Protein AF-A0ABD0MS95-F1 (afdb_monomer_lite)

Structure (mmCIF, N/CA/C/O backbone):
data_AF-A0ABD0MS95-F1
#
_entry.id   AF-A0ABD0MS95-F1
#
loop_
_atom_site.group_PDB
_atom_site.id
_atom_site.type_symbol
_atom_site.label_atom_id
_atom_site.label_alt_id
_atom_site.label_comp_id
_atom_site.label_asym_id
_atom_site.label_entity_id
_atom_site.label_seq_id
_atom_site.pdbx_PDB_ins_code
_atom_site.Cartn_x
_atom_site.Cartn_y
_atom_site.Cartn_z
_atom_site.occupancy
_atom_site.B_iso_or_equiv
_atom_site.auth_seq_id
_atom_site.auth_comp_id
_atom_site.auth_asym_id
_atom_site.auth_atom_id
_atom_site.pdbx_PDB_model_num
ATOM 1 N N . ASP A 1 1 ? 3.305 -5.801 -2.614 1.00 85.31 1 ASP A N 1
ATOM 2 C CA . ASP A 1 1 ? 2.071 -5.369 -3.320 1.00 85.31 1 ASP A CA 1
ATOM 3 C C . ASP A 1 1 ? 0.948 -5.312 -2.283 1.00 85.31 1 ASP A C 1
ATOM 5 O O . ASP A 1 1 ? 0.986 -6.121 -1.366 1.00 85.31 1 ASP A O 1
ATOM 9 N N . LEU A 1 2 ? -0.022 -4.393 -2.384 1.00 90.38 2 LEU A N 1
ATOM 10 C CA . LEU A 1 2 ? -1.165 -4.326 -1.453 1.00 90.38 2 LEU A CA 1
ATOM 11 C C . LEU A 1 2 ? -1.886 -5.677 -1.314 1.00 90.38 2 LEU A C 1
ATOM 13 O O . LEU A 1 2 ? -2.442 -5.971 -0.265 1.00 90.38 2 LEU A O 1
ATOM 17 N N . ARG A 1 3 ? -1.855 -6.526 -2.347 1.00 87.50 3 ARG A N 1
ATOM 18 C CA . ARG A 1 3 ? -2.423 -7.886 -2.307 1.00 87.50 3 ARG A CA 1
ATOM 19 C C . ARG A 1 3 ? -1.660 -8.870 -1.413 1.00 87.50 3 ARG A C 1
ATOM 21 O O . ARG A 1 3 ? -2.240 -9.866 -0.997 1.00 87.50 3 ARG A O 1
ATOM 28 N N . GLU A 1 4 ? -0.377 -8.625 -1.160 1.00 89.12 4 GLU A N 1
ATOM 29 C CA . GLU A 1 4 ? 0.500 -9.497 -0.360 1.00 89.12 4 GLU A CA 1
ATOM 30 C C . GLU A 1 4 ? 0.464 -9.141 1.129 1.00 89.12 4 GLU A C 1
ATOM 32 O O . GLU A 1 4 ? 0.877 -9.926 1.980 1.00 89.12 4 GLU A O 1
ATOM 37 N N . GLU A 1 5 ? -0.036 -7.955 1.459 1.00 93.00 5 GLU A N 1
ATOM 38 C CA . GLU A 1 5 ? -0.185 -7.516 2.836 1.00 93.00 5 GLU A CA 1
ATOM 39 C C . GLU A 1 5 ? -1.317 -8.290 3.521 1.00 93.00 5 GLU A C 1
ATOM 41 O O . GLU A 1 5 ? -2.461 -8.309 3.059 1.00 93.00 5 GLU A O 1
ATOM 46 N N . HIS A 1 6 ? -1.015 -8.903 4.669 1.00 94.50 6 HIS A N 1
ATOM 47 C CA . HIS A 1 6 ? -1.944 -9.791 5.374 1.00 94.50 6 HIS A CA 1
ATOM 48 C C . HIS A 1 6 ? -3.304 -9.139 5.672 1.00 94.50 6 HIS A C 1
ATOM 50 O O . HIS A 1 6 ? -4.344 -9.779 5.537 1.00 94.50 6 HIS A O 1
ATOM 56 N N . GLN A 1 7 ? -3.319 -7.845 6.009 1.00 94.69 7 GLN A N 1
ATOM 57 C CA . GLN A 1 7 ? -4.556 -7.111 6.293 1.00 94.69 7 GLN A CA 1
ATOM 58 C C . GLN A 1 7 ? -5.488 -6.980 5.074 1.00 94.69 7 GLN A C 1
ATOM 60 O O . GLN A 1 7 ? -6.696 -6.789 5.228 1.00 94.69 7 GLN A O 1
ATOM 65 N N . PHE A 1 8 ? -4.945 -7.094 3.864 1.00 95.12 8 PHE A N 1
ATOM 66 C CA . PHE A 1 8 ? -5.634 -6.901 2.590 1.00 95.12 8 PHE A CA 1
ATOM 67 C C . PHE A 1 8 ? -5.848 -8.209 1.807 1.00 95.12 8 PHE A C 1
ATOM 69 O O . PHE A 1 8 ? -6.553 -8.210 0.792 1.00 95.12 8 PHE A O 1
ATOM 76 N N . ALA A 1 9 ? -5.296 -9.326 2.289 1.00 93.06 9 AL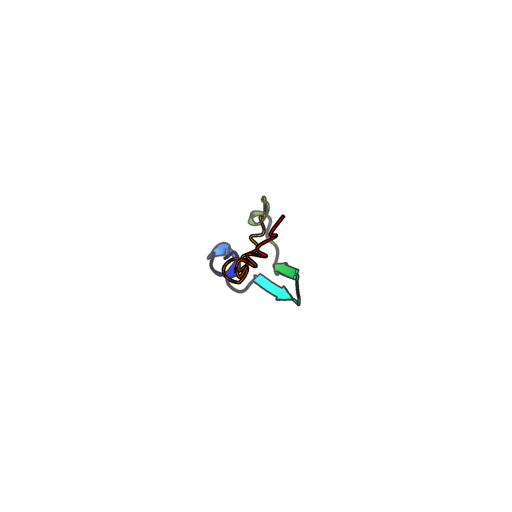A A N 1
ATOM 77 C CA . ALA A 1 9 ? -5.381 -10.634 1.648 1.00 93.06 9 ALA A CA 1
ATOM 78 C C . ALA A 1 9 ? -6.835 -11.028 1.324 1.00 93.06 9 ALA A C 1
ATOM 80 O O . ALA A 1 9 ? -7.734 -10.924 2.158 1.00 93.06 9 ALA A O 1
ATOM 81 N N . GLY A 1 10 ? -7.074 -11.445 0.076 1.00 94.12 10 GLY A N 1
ATOM 82 C CA . GLY A 1 10 ? -8.396 -11.852 -0.421 1.00 94.12 10 GLY A CA 1
ATOM 83 C C . GLY A 1 10 ? -9.400 -10.714 -0.663 1.00 94.12 10 GLY A C 1
ATOM 84 O O . GLY A 1 10 ? -10.445 -10.954 -1.262 1.00 94.12 10 GLY A O 1
ATOM 85 N N . ARG A 1 11 ? -9.091 -9.476 -0.255 1.00 96.56 11 ARG A N 1
ATOM 86 C CA . ARG A 1 11 ? -9.972 -8.306 -0.427 1.00 96.56 11 ARG A CA 1
ATOM 87 C C . ARG A 1 11 ? -9.573 -7.407 -1.593 1.00 96.56 11 ARG A C 1
ATOM 89 O O . ARG A 1 11 ? -10.384 -6.599 -2.037 1.00 96.56 11 ARG A O 1
ATOM 96 N N . VAL A 1 12 ? -8.340 -7.527 -2.082 1.00 95.56 12 VAL A N 1
ATOM 97 C CA . VAL A 1 12 ? -7.795 -6.678 -3.148 1.00 95.56 12 VAL A CA 1
ATOM 98 C C . VAL A 1 12 ? -7.820 -7.404 -4.487 1.00 95.56 12 VAL A C 1
ATOM 100 O O . VAL A 1 12 ? -7.322 -8.521 -4.612 1.00 95.56 12 VAL A O 1
ATOM 103 N N . GLU A 1 13 ? -8.353 -6.743 -5.511 1.00 94.06 13 GLU A N 1
ATOM 104 C CA . GLU A 1 13 ? -8.374 -7.243 -6.884 1.00 94.06 13 GLU A CA 1
ATOM 105 C C . GLU A 1 13 ? -8.027 -6.153 -7.904 1.00 94.06 13 GLU A C 1
ATOM 107 O O . GLU A 1 13 ? -8.191 -4.955 -7.655 1.00 94.06 13 GLU A O 1
ATOM 112 N N . TYR A 1 14 ? -7.587 -6.588 -9.082 1.00 91.38 14 TYR A N 1
ATOM 113 C CA . TYR A 1 14 ? -7.425 -5.720 -10.242 1.00 91.38 14 TYR A CA 1
ATOM 114 C C . TYR A 1 14 ? -8.642 -5.822 -11.155 1.00 91.38 14 TYR A C 1
ATOM 116 O O . TYR A 1 14 ? -9.050 -6.915 -11.540 1.00 91.38 14 TYR A O 1
ATOM 124 N N . VAL A 1 15 ? -9.198 -4.669 -11.525 1.00 93.44 15 VAL A N 1
ATOM 125 C CA . VAL A 1 15 ? -10.303 -4.551 -12.481 1.00 93.44 15 VAL A CA 1
ATOM 126 C C . VAL A 1 15 ? -9.854 -3.619 -13.599 1.00 93.44 15 VAL A C 1
ATOM 128 O O . VAL A 1 15 ? -9.901 -2.394 -13.466 1.00 93.44 15 VAL A O 1
ATOM 131 N N . GLY A 1 16 ? -9.360 -4.202 -14.693 1.00 91.88 16 GLY A N 1
ATOM 132 C CA . GLY A 1 16 ? -8.706 -3.449 -15.763 1.00 91.88 16 GLY A CA 1
ATOM 133 C C . GLY A 1 16 ? -7.465 -2.720 -15.242 1.00 91.88 16 GLY A C 1
ATOM 134 O O . GLY A 1 16 ? -6.557 -3.342 -14.703 1.00 91.88 16 GLY A O 1
AT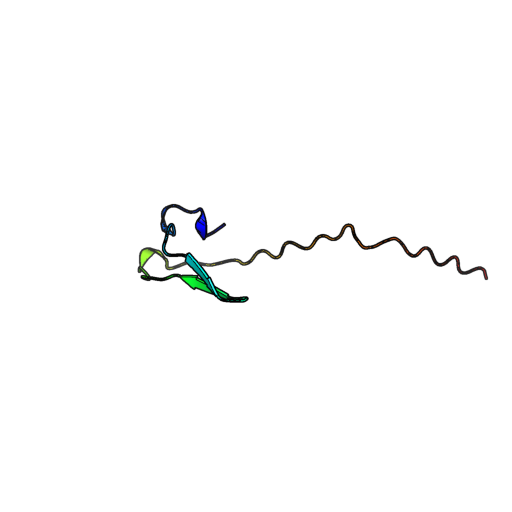OM 135 N N . ASN A 1 17 ? -7.450 -1.392 -15.362 1.00 88.56 17 ASN A N 1
ATOM 136 C CA . ASN A 1 17 ? -6.376 -0.519 -14.877 1.00 88.56 17 ASN A CA 1
ATOM 137 C C . ASN A 1 17 ? -6.623 0.048 -13.463 1.00 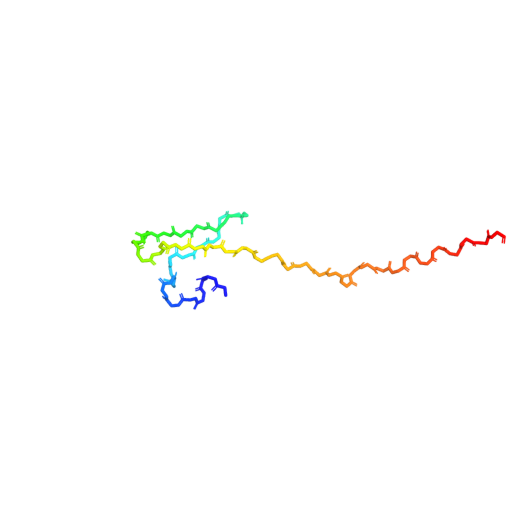88.56 17 ASN A C 1
ATOM 139 O O . ASN A 1 17 ? -5.969 1.012 -13.067 1.00 88.56 17 ASN A O 1
ATOM 143 N N . LYS A 1 18 ? -7.588 -0.500 -12.714 1.00 90.69 18 LYS A N 1
ATOM 144 C CA . LYS A 1 18 ? -7.954 -0.038 -11.368 1.00 90.69 18 LYS A CA 1
ATOM 145 C C . LYS A 1 18 ? -7.647 -1.102 -10.318 1.00 90.69 18 LYS A C 1
ATOM 147 O O . LYS A 1 18 ? -7.824 -2.293 -10.564 1.00 90.69 18 LYS A O 1
ATOM 152 N N . LEU A 1 19 ? -7.264 -0.651 -9.127 1.00 92.94 19 LEU A N 1
ATOM 153 C CA . LEU A 1 19 ? -7.203 -1.467 -7.916 1.00 92.94 19 LEU A CA 1
ATOM 154 C C . LEU A 1 19 ? -8.527 -1.312 -7.152 1.00 92.94 19 LEU A C 1
ATOM 156 O O . LEU A 1 19 ? -8.923 -0.186 -6.849 1.00 92.94 19 LEU A O 1
ATOM 160 N N . ARG A 1 20 ? -9.213 -2.416 -6.842 1.00 95.00 20 ARG A N 1
ATOM 161 C CA . ARG A 1 20 ? -10.433 -2.423 -6.018 1.00 95.00 20 ARG A CA 1
ATOM 162 C C . ARG A 1 20 ? -10.162 -3.147 -4.701 1.00 95.00 20 ARG A C 1
ATOM 164 O O . ARG A 1 20 ? -9.684 -4.276 -4.712 1.00 95.00 20 ARG A O 1
ATOM 171 N N . ILE A 1 21 ? -10.514 -2.509 -3.586 1.00 96.44 21 ILE A N 1
ATOM 172 C CA . ILE A 1 21 ? -10.527 -3.111 -2.245 1.00 96.44 21 ILE A CA 1
ATOM 173 C C . ILE A 1 21 ? -11.990 -3.378 -1.867 1.00 96.44 21 ILE A C 1
ATOM 175 O O . ILE A 1 21 ? -12.807 -2.457 -1.887 1.00 96.44 21 ILE A O 1
ATOM 179 N N . LYS A 1 22 ? -12.332 -4.634 -1.577 1.00 96.31 22 LYS A N 1
ATOM 180 C CA . LYS A 1 22 ? -13.651 -5.071 -1.091 1.00 96.31 22 LYS A CA 1
ATOM 181 C C . LYS A 1 22 ? -13.699 -5.056 0.436 1.00 96.31 22 LYS A C 1
ATOM 183 O O . LYS A 1 22 ? -12.657 -5.064 1.089 1.00 96.31 22 LYS A O 1
ATOM 188 N N . ASP A 1 23 ? -14.911 -5.060 0.989 1.00 96.25 23 ASP A N 1
ATOM 189 C CA . ASP A 1 23 ? -15.160 -5.149 2.435 1.00 96.25 23 ASP A CA 1
ATOM 190 C C . ASP A 1 23 ? -14.311 -4.146 3.233 1.00 96.25 23 ASP A C 1
ATOM 192 O O . ASP A 1 23 ? -13.489 -4.529 4.070 1.00 96.25 23 ASP A O 1
ATOM 196 N N . 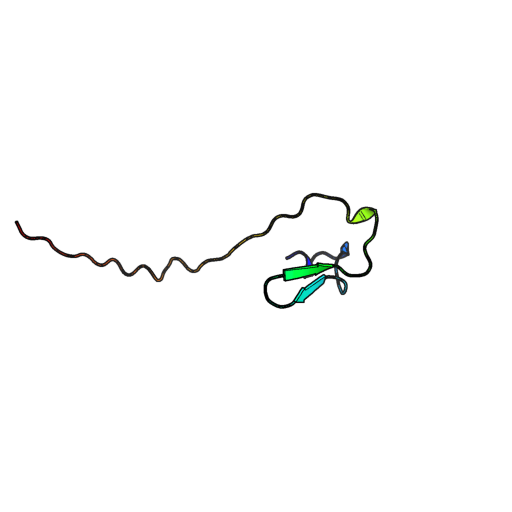LEU A 1 24 ? -14.453 -2.857 2.895 1.00 96.81 24 LEU A N 1
ATOM 197 C CA . LEU A 1 24 ? -13.697 -1.756 3.499 1.00 96.81 24 LEU A CA 1
ATOM 198 C C . LEU A 1 24 ? -13.900 -1.697 5.015 1.00 96.81 24 LEU A C 1
ATOM 200 O O . LEU A 1 24 ? -15.018 -1.794 5.521 1.00 96.81 24 LEU A O 1
ATOM 204 N N . LYS A 1 25 ? -12.800 -1.473 5.732 1.00 96.50 25 LYS A N 1
ATOM 205 C CA . LYS A 1 25 ? -12.757 -1.330 7.188 1.00 96.50 25 LYS A CA 1
ATOM 206 C C . LY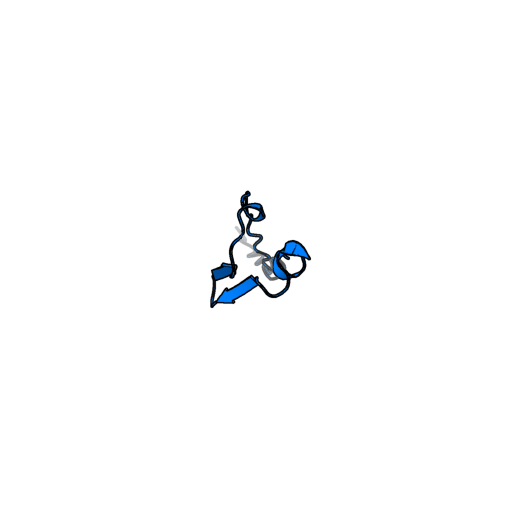S A 1 25 ? -12.255 0.059 7.553 1.00 96.50 25 LYS A C 1
ATOM 208 O O . LYS A 1 25 ? -11.457 0.647 6.831 1.00 96.50 25 LYS A O 1
ATOM 213 N N . ILE A 1 26 ? -12.635 0.554 8.731 1.00 97.62 26 ILE A N 1
ATOM 214 C CA . ILE A 1 26 ? -12.106 1.825 9.263 1.00 97.62 26 ILE A CA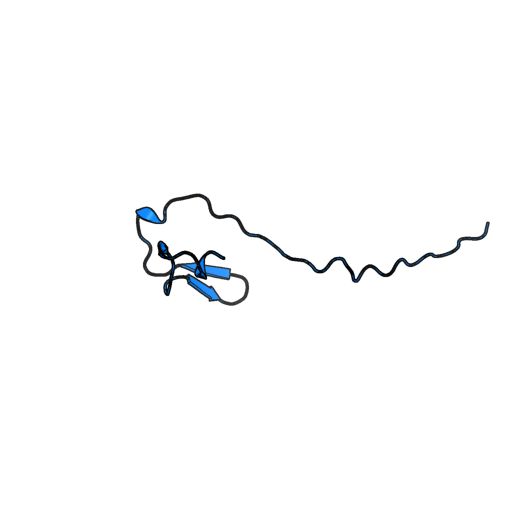 1
ATOM 215 C C . ILE A 1 26 ? -10.570 1.782 9.351 1.00 97.62 26 ILE A C 1
ATOM 217 O O . ILE A 1 26 ? -9.911 2.768 9.030 1.00 97.62 26 ILE A O 1
ATOM 221 N N . SER A 1 27 ? -10.003 0.623 9.705 1.00 96.12 27 SER A N 1
ATOM 222 C CA . SER A 1 27 ? -8.554 0.385 9.772 1.00 96.12 27 SER A CA 1
ATOM 223 C C . SER A 1 27 ? -7.833 0.503 8.428 1.00 96.12 27 SER A C 1
ATOM 225 O O . SER A 1 27 ? -6.619 0.654 8.416 1.00 96.12 27 SER A O 1
ATOM 227 N N . ASP A 1 28 ? -8.556 0.438 7.307 1.00 95.94 28 ASP A N 1
ATOM 228 C CA . ASP A 1 28 ? -7.976 0.623 5.976 1.00 95.94 28 ASP A CA 1
ATOM 229 C C . ASP A 1 28 ? -7.750 2.118 5.661 1.00 95.94 28 ASP A C 1
ATOM 231 O O . ASP A 1 28 ? -7.223 2.466 4.605 1.00 95.94 28 ASP A O 1
ATOM 235 N N . SER A 1 29 ? -8.155 3.036 6.544 1.00 96.44 29 SER A N 1
ATOM 236 C CA . SER A 1 29 ? -7.925 4.470 6.351 1.00 96.44 29 SER A CA 1
ATOM 237 C C . SER A 1 29 ? -6.428 4.778 6.337 1.00 96.44 29 SER A C 1
ATOM 239 O O . SER A 1 29 ? -5.705 4.463 7.279 1.00 96.44 29 SER A O 1
ATOM 241 N N . GLY A 1 30 ? -5.956 5.437 5.282 1.00 94.62 30 GLY A N 1
ATOM 242 C CA . GLY A 1 30 ? -4.540 5.743 5.128 1.00 94.62 30 GLY A CA 1
ATOM 243 C C . GLY A 1 30 ? -4.210 6.351 3.774 1.00 94.62 30 GLY A C 1
ATOM 244 O O . GLY A 1 30 ? -5.089 6.656 2.967 1.00 94.62 30 GLY A O 1
ATOM 245 N N . LYS A 1 31 ? -2.913 6.539 3.528 1.00 95.94 31 LYS A N 1
ATOM 246 C CA . LYS A 1 31 ? -2.395 6.971 2.228 1.00 95.94 31 LYS A CA 1
ATOM 247 C C . LYS A 1 31 ? -2.018 5.748 1.405 1.00 95.94 31 LYS A C 1
ATOM 249 O O . LYS A 1 31 ? -1.305 4.878 1.891 1.00 95.94 31 LYS A O 1
ATOM 254 N N . TYR A 1 32 ? -2.441 5.740 0.148 1.00 92.62 32 TYR A N 1
ATOM 255 C CA . TYR A 1 32 ? -2.130 4.692 -0.816 1.00 92.62 32 TYR A CA 1
ATOM 256 C C . TYR A 1 32 ? -1.264 5.276 -1.926 1.00 92.62 32 TYR A C 1
ATOM 258 O O . TYR A 1 32 ? -1.551 6.358 -2.438 1.00 92.62 32 TYR A O 1
ATOM 266 N N . LEU A 1 33 ? -0.199 4.565 -2.286 1.00 90.94 33 LEU A N 1
ATOM 267 C CA . LEU A 1 33 ? 0.729 4.969 -3.335 1.00 90.94 33 LEU A CA 1
ATOM 268 C C . LEU A 1 33 ? 0.712 3.929 -4.452 1.00 90.94 33 LEU A C 1
ATOM 270 O O . LEU A 1 33 ? 0.687 2.727 -4.194 1.00 90.94 33 LEU A O 1
ATOM 274 N N . PHE A 1 34 ? 0.759 4.403 -5.694 1.00 88.62 34 PHE A N 1
ATOM 275 C CA . PHE A 1 34 ? 0.892 3.554 -6.872 1.00 88.62 34 PHE A CA 1
ATOM 276 C C . PHE A 1 34 ? 2.338 3.589 -7.357 1.00 88.62 34 PHE A C 1
ATOM 278 O O . PHE A 1 34 ? 2.953 4.654 -7.423 1.00 88.62 34 PHE A O 1
ATOM 285 N N . ARG A 1 35 ? 2.876 2.420 -7.712 1.00 86.31 35 ARG A N 1
ATOM 286 C CA . ARG A 1 35 ? 4.194 2.286 -8.333 1.00 86.31 35 ARG A CA 1
ATOM 287 C C . ARG A 1 35 ? 4.016 1.777 -9.756 1.00 86.31 35 ARG A C 1
ATOM 289 O O . ARG A 1 35 ? 3.513 0.673 -9.944 1.00 86.31 35 ARG A O 1
ATOM 296 N N . PHE A 1 36 ? 4.456 2.564 -10.732 1.00 84.69 36 PHE A N 1
ATOM 297 C CA . PHE A 1 36 ? 4.588 2.123 -12.118 1.00 84.69 36 PHE A CA 1
ATOM 298 C C . PHE A 1 36 ? 5.990 1.549 -12.308 1.00 84.69 36 PHE A C 1
ATOM 300 O O . PHE A 1 36 ? 6.972 2.193 -11.944 1.00 84.69 36 PHE A O 1
ATOM 307 N N . ILE A 1 37 ? 6.075 0.329 -12.832 1.00 83.38 37 ILE A N 1
ATOM 308 C CA . ILE A 1 37 ? 7.341 -0.290 -13.225 1.00 83.38 37 ILE A CA 1
ATOM 309 C C . ILE A 1 37 ? 7.361 -0.262 -14.749 1.00 83.38 37 ILE A C 1
ATOM 311 O O . ILE A 1 37 ? 6.467 -0.817 -15.384 1.00 83.38 37 ILE A O 1
ATOM 315 N N . THR A 1 38 ? 8.331 0.445 -15.319 1.00 83.12 38 THR A N 1
ATOM 316 C CA . THR A 1 38 ? 8.546 0.539 -16.766 1.00 83.12 38 THR A CA 1
ATOM 317 C C . THR A 1 38 ? 9.911 -0.048 -17.088 1.00 83.12 38 THR A C 1
ATOM 319 O O . THR A 1 38 ? 10.901 0.398 -16.505 1.00 83.12 38 THR A O 1
ATOM 322 N N . ASP A 1 39 ? 9.982 -0.996 -18.019 1.00 79.94 39 ASP A N 1
ATOM 323 C CA . ASP A 1 39 ? 11.261 -1.513 -18.514 1.00 79.94 39 ASP A CA 1
ATOM 324 C C . ASP A 1 39 ? 11.911 -0.447 -19.410 1.00 79.94 39 ASP A C 1
ATOM 326 O O . ASP A 1 39 ? 11.552 -0.286 -20.575 1.00 79.94 39 ASP A O 1
ATOM 330 N N . LEU A 1 40 ? 12.837 0.336 -18.850 1.00 65.69 40 LEU A N 1
ATOM 331 C CA . LEU A 1 40 ? 13.544 1.409 -19.566 1.00 65.69 40 LEU A CA 1
ATOM 332 C C . LEU A 1 40 ? 14.705 0.899 -20.441 1.00 65.69 40 LEU A C 1
ATOM 334 O O . LEU A 1 40 ? 15.275 1.677 -21.204 1.00 65.69 40 LEU A O 1
ATOM 338 N N . ASP A 1 41 ? 15.021 -0.397 -20.402 1.00 59.88 41 ASP A N 1
ATOM 339 C CA . ASP A 1 41 ? 16.162 -0.979 -21.126 1.00 59.88 41 ASP A CA 1
ATOM 340 C C . ASP A 1 41 ? 15.955 -1.089 -22.651 1.00 59.88 41 ASP A C 1
ATOM 342 O O . ASP A 1 41 ? 16.863 -1.490 -23.376 1.00 59.88 41 ASP A O 1
ATOM 346 N N . GLN A 1 42 ? 14.786 -0.705 -23.175 1.00 56.16 42 GLN A N 1
ATOM 347 C CA . GLN A 1 42 ? 14.495 -0.743 -24.616 1.00 56.16 42 GLN A CA 1
ATOM 348 C C . GLN A 1 42 ? 14.814 0.566 -25.355 1.00 56.16 42 GLN A C 1
ATOM 350 O O . GLN A 1 42 ? 14.565 0.661 -26.557 1.00 56.16 42 GLN A O 1
ATOM 355 N N . TYR A 1 43 ? 15.389 1.577 -24.690 1.00 54.84 43 TYR A N 1
ATOM 356 C CA . TYR A 1 43 ? 15.899 2.759 -25.390 1.00 54.84 43 TYR A CA 1
ATOM 357 C C . TYR A 1 43 ? 17.240 2.416 -26.057 1.00 54.84 43 TYR A C 1
ATOM 359 O O . TYR A 1 43 ? 18.319 2.754 -25.571 1.00 54.84 43 TYR A O 1
ATOM 367 N N . THR A 1 44 ? 17.184 1.688 -27.177 1.00 52.31 44 THR A N 1
ATOM 368 C CA . THR A 1 44 ? 18.340 1.501 -28.056 1.00 52.31 44 THR A CA 1
ATOM 369 C C . THR A 1 44 ? 18.847 2.879 -28.452 1.00 52.31 44 THR A C 1
ATOM 371 O O . THR A 1 44 ? 18.140 3.633 -29.121 1.00 52.31 44 THR A O 1
ATOM 374 N N . TRP A 1 45 ? 20.060 3.208 -28.013 1.00 48.12 45 TRP A N 1
ATOM 375 C CA . TRP A 1 45 ? 20.782 4.415 -28.381 1.00 48.12 45 TRP A CA 1
ATOM 376 C C . TRP A 1 45 ? 20.830 4.553 -29.904 1.00 48.12 45 TRP A C 1
ATOM 378 O O . TRP A 1 45 ? 21.698 3.982 -30.565 1.00 48.12 45 TRP A O 1
ATOM 388 N N . SER A 1 46 ? 19.923 5.337 -30.476 1.00 55.00 46 SER A N 1
ATOM 389 C CA . SER A 1 46 ? 20.067 5.828 -31.837 1.00 55.00 46 SER A CA 1
ATOM 390 C C . SER A 1 46 ? 21.167 6.890 -31.829 1.00 55.00 46 SER A C 1
ATOM 392 O O . SER A 1 46 ? 20.896 8.086 -31.739 1.00 55.00 46 SER A O 1
ATOM 394 N N . HIS A 1 47 ? 22.427 6.447 -31.883 1.00 49.25 47 HIS A N 1
ATOM 395 C CA . HIS A 1 47 ? 23.549 7.293 -32.276 1.00 49.25 47 HIS A CA 1
ATOM 396 C C . HIS A 1 47 ? 23.366 7.649 -33.754 1.00 49.25 47 HIS A C 1
ATOM 398 O O . HIS A 1 47 ? 23.893 6.989 -34.646 1.00 49.25 47 HIS A O 1
ATOM 404 N N . SER A 1 48 ? 22.586 8.687 -34.039 1.00 53.31 48 SER A N 1
ATOM 405 C CA . SER A 1 48 ? 22.660 9.355 -35.331 1.00 53.31 48 SER A CA 1
ATOM 406 C C . SER A 1 48 ? 23.953 10.168 -35.347 1.00 53.31 48 SER A C 1
ATOM 408 O O . SER A 1 48 ? 24.021 11.244 -34.750 1.00 53.31 48 SER A O 1
ATOM 410 N N . TYR A 1 49 ? 24.997 9.642 -35.992 1.00 49.62 49 TYR A N 1
ATOM 411 C CA . TYR A 1 49 ? 26.172 10.430 -36.353 1.00 49.62 49 TYR A CA 1
ATOM 412 C C . TYR A 1 49 ? 25.732 11.542 -37.311 1.00 49.62 49 TYR A C 1
ATOM 414 O O . TYR A 1 49 ? 25.515 11.306 -38.497 1.00 49.62 49 TYR A O 1
ATOM 422 N N . CYS A 1 50 ? 25.593 12.762 -36.800 1.00 48.62 50 CYS A N 1
ATOM 423 C CA . CYS A 1 50 ? 25.590 13.949 -37.642 1.00 48.62 50 CYS A CA 1
ATOM 424 C C . CYS A 1 50 ? 27.047 14.293 -37.957 1.00 48.62 50 CYS A C 1
ATOM 426 O O . CYS A 1 50 ? 27.739 14.865 -37.118 1.00 48.62 50 CYS A O 1
ATOM 428 N N . TYR A 1 51 ? 27.512 13.956 -39.161 1.00 38.25 51 TYR A N 1
ATOM 429 C CA . TYR A 1 51 ? 28.638 14.681 -39.742 1.00 38.25 51 TYR A CA 1
ATOM 430 C C . TYR A 1 51 ? 28.160 16.096 -40.068 1.00 38.25 51 TYR A C 1
ATOM 432 O O . TYR A 1 51 ? 27.169 16.275 -40.781 1.00 38.25 51 TYR A O 1
ATOM 440 N N . ARG A 1 52 ? 28.871 17.091 -39.550 1.00 43.28 52 ARG A N 1
ATOM 441 C CA . ARG A 1 52 ? 29.007 18.373 -40.227 1.00 43.28 52 ARG A CA 1
ATOM 442 C C . ARG A 1 52 ? 30.487 18.591 -40.493 1.00 43.28 52 ARG A C 1
ATOM 444 O O . ARG A 1 52 ? 31.277 18.293 -39.571 1.00 43.28 52 ARG A O 1
#

pLDDT: mean 82.11, std 18.19, range [38.25, 97.62]

Radius of gyration: 20.17 Å; chains: 1; bounding box: 44×30×50 Å

Secondary structure (DSSP, 8-state):
-TTTSGGGTTTEEEETTEEEE-S--GGG-S---------GGG----------

Organism: Cirrhinus mrigala (NCBI:txid683832)

Sequence (52 aa):
DLREEHQFAGRVEYVGNKLRIKDLKISDSGKYLFRFITDLDQYTWSHSYCYR

Foldseek 3Di:
DCCPDPVQPPQWDDDPPDIGGHPDDPVVDDDDDDDDDDDPVPPDPPPPDDDD

InterPro domains:
  IPR013783 Immunoglobulin-like fold [G3DSA:2.60.40.10] (1-51)